Protein AF-A0A0K0GHX3-F1 (afdb_monomer)

Solvent-accessible surface area (backbone atoms only — not comparable to full-atom values): 3003 Å² total; per-residue (Å²): 125,88,82,81,71,55,67,72,60,51,50,58,50,33,53,75,75,72,46,54,70,66,52,51,51,15,57,66,72,72,49,53,58,67,63,48,53,70,74,52,94,58,94,79,81,122

Sequence (46 aa):
MQYGANFFVIEKFARVVRMTNLQVYAIMRGESFEDFMQTRRVPDAR
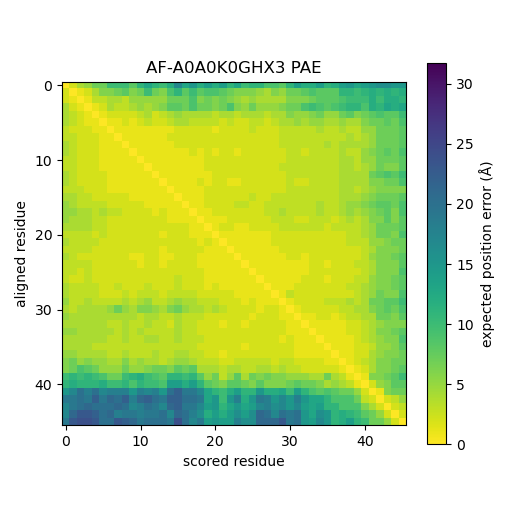
pLDDT: mean 87.88, std 10.99, range [54.09, 96.94]

Structure (mmCIF, N/CA/C/O backbone):
data_AF-A0A0K0GHX3-F1
#
_entry.id   AF-A0A0K0GHX3-F1
#
loop_
_atom_site.group_PDB
_atom_site.id
_atom_site.type_symbol
_atom_site.label_atom_id
_atom_site.label_alt_id
_atom_site.label_comp_id
_atom_site.label_asym_id
_atom_site.label_entity_id
_atom_site.label_seq_id
_atom_site.pdbx_PDB_ins_code
_atom_site.Cartn_x
_atom_site.Cartn_y
_atom_site.Cartn_z
_atom_site.occupancy
_atom_site.B_iso_or_equiv
_atom_site.auth_seq_id
_atom_site.auth_comp_id
_atom_site.auth_asym_id
_atom_site.auth_atom_id
_atom_site.pdbx_PDB_model_num
ATOM 1 N N . MET A 1 1 ? 7.840 -2.372 6.541 1.00 65.56 1 MET A N 1
ATOM 2 C CA . MET A 1 1 ? 9.108 -2.057 5.838 1.00 65.56 1 MET A CA 1
ATOM 3 C C . MET A 1 1 ? 10.294 -2.322 6.761 1.00 65.56 1 MET A C 1
ATOM 5 O O . MET A 1 1 ? 10.939 -1.391 7.210 1.00 65.56 1 MET A O 1
ATOM 9 N N . GLN A 1 2 ? 10.539 -3.584 7.118 1.00 79.75 2 GLN A N 1
ATOM 10 C CA . GLN A 1 2 ? 11.542 -3.933 8.141 1.00 79.75 2 GLN A CA 1
ATOM 11 C C .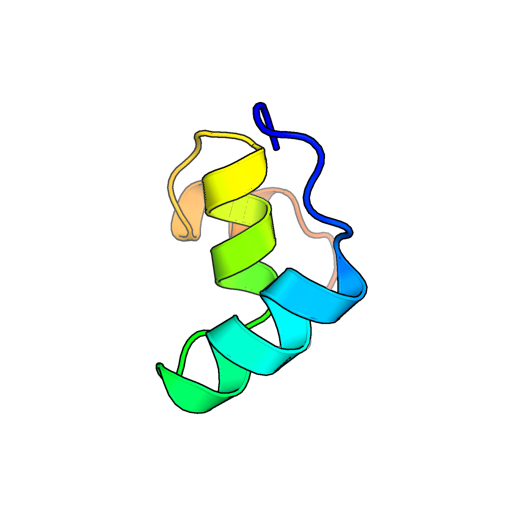 GLN A 1 2 ? 12.800 -4.593 7.555 1.00 79.75 2 GLN A C 1
ATOM 13 O O . GLN A 1 2 ? 13.818 -4.673 8.226 1.00 79.75 2 GLN A O 1
ATOM 18 N N . TYR A 1 3 ? 12.752 -5.001 6.283 1.00 88.19 3 TYR A N 1
ATOM 19 C CA . TYR A 1 3 ? 13.800 -5.790 5.623 1.00 88.19 3 TYR A CA 1
ATOM 20 C C . TYR A 1 3 ? 14.524 -5.027 4.498 1.00 88.19 3 TYR A C 1
ATOM 22 O O . TYR A 1 3 ? 15.087 -5.636 3.597 1.00 88.19 3 TYR A O 1
ATOM 30 N N . GLY A 1 4 ? 14.470 -3.690 4.498 1.00 89.00 4 GLY A N 1
ATOM 31 C CA . GLY A 1 4 ? 15.238 -2.849 3.563 1.00 89.00 4 GLY A CA 1
ATOM 32 C C . GLY A 1 4 ? 14.729 -2.779 2.114 1.00 89.00 4 GLY A C 1
ATOM 33 O O . GLY A 1 4 ? 15.339 -2.096 1.295 1.00 89.00 4 GLY A O 1
ATOM 34 N N . ALA A 1 5 ? 13.613 -3.431 1.772 1.00 90.19 5 ALA A N 1
ATOM 35 C CA . ALA A 1 5 ? 13.014 -3.313 0.442 1.00 90.19 5 ALA A CA 1
ATOM 36 C C . ALA A 1 5 ? 12.457 -1.897 0.193 1.00 90.19 5 ALA A C 1
ATOM 38 O O . ALA A 1 5 ? 11.740 -1.339 1.024 1.00 90.19 5 ALA A O 1
ATOM 39 N N . ASN A 1 6 ? 12.764 -1.326 -0.973 1.00 92.56 6 ASN A N 1
ATOM 40 C CA . ASN A 1 6 ? 12.276 -0.010 -1.379 1.00 92.56 6 ASN A CA 1
ATOM 41 C C . ASN A 1 6 ? 10.770 -0.040 -1.715 1.00 92.56 6 ASN A C 1
ATOM 43 O O . ASN A 1 6 ? 10.267 -1.009 -2.289 1.00 92.56 6 ASN A O 1
ATOM 47 N N . PHE A 1 7 ? 10.059 1.051 -1.408 1.00 93.19 7 PHE A N 1
ATOM 48 C CA . PHE A 1 7 ? 8.619 1.182 -1.653 1.00 93.19 7 PHE A CA 1
ATOM 49 C C . PHE A 1 7 ? 8.228 0.941 -3.114 1.00 93.19 7 PHE A C 1
ATOM 51 O O . PHE A 1 7 ? 7.299 0.183 -3.364 1.00 93.19 7 PHE A O 1
ATOM 58 N N . PHE A 1 8 ? 8.961 1.500 -4.075 1.00 93.94 8 PHE A N 1
ATOM 59 C CA . PHE A 1 8 ? 8.647 1.375 -5.502 1.00 93.94 8 PHE A CA 1
ATOM 60 C C . PHE A 1 8 ? 8.759 -0.072 -6.007 1.00 93.94 8 PHE A C 1
ATOM 62 O O . PHE A 1 8 ? 8.069 -0.468 -6.946 1.00 93.94 8 PHE A O 1
ATOM 69 N N . VAL A 1 9 ? 9.598 -0.894 -5.368 1.00 94.94 9 VAL A N 1
ATOM 70 C CA . VAL A 1 9 ? 9.679 -2.333 -5.663 1.00 94.94 9 VAL A CA 1
ATOM 71 C C . VAL A 1 9 ? 8.446 -3.054 -5.116 1.00 94.94 9 VAL A C 1
ATOM 73 O O . VAL A 1 9 ? 7.825 -3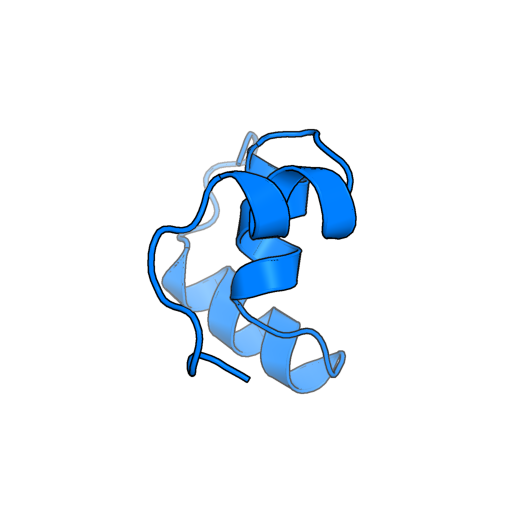.841 -5.830 1.00 94.94 9 VAL A O 1
ATOM 76 N N . ILE A 1 10 ? 8.051 -2.751 -3.874 1.00 94.88 10 ILE A N 1
ATOM 77 C CA . ILE A 1 10 ? 6.841 -3.323 -3.265 1.00 94.88 10 ILE A CA 1
ATOM 78 C C . ILE A 1 10 ? 5.586 -2.909 -4.036 1.00 94.88 10 ILE A C 1
ATOM 80 O O . ILE A 1 10 ? 4.716 -3.742 -4.252 1.00 94.88 10 ILE A O 1
ATOM 84 N N . GLU A 1 11 ? 5.501 -1.666 -4.501 1.00 95.25 11 GLU A N 1
ATOM 85 C CA . GLU A 1 11 ? 4.398 -1.16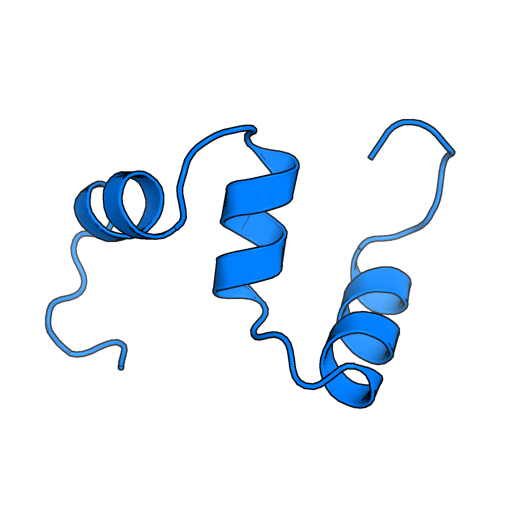1 -5.322 1.00 95.25 11 GLU A CA 1
ATOM 86 C C . GLU A 1 11 ? 4.215 -1.986 -6.607 1.00 95.25 11 GLU A C 1
ATOM 88 O O . GLU A 1 11 ? 3.111 -2.432 -6.933 1.00 95.25 11 GLU A O 1
ATOM 93 N N . LYS A 1 12 ? 5.314 -2.252 -7.324 1.00 95.69 12 LYS A N 1
ATOM 94 C CA . LYS A 1 12 ? 5.301 -3.080 -8.539 1.00 95.69 12 LYS A CA 1
ATOM 95 C C . LYS A 1 12 ? 4.816 -4.498 -8.239 1.00 95.69 12 LYS A C 1
ATOM 97 O O . LYS A 1 12 ? 4.009 -5.037 -8.994 1.00 95.69 12 LYS A O 1
ATOM 102 N N . PHE A 1 13 ? 5.274 -5.088 -7.135 1.00 95.69 13 PHE A N 1
ATOM 103 C CA . PHE A 1 13 ? 4.825 -6.408 -6.695 1.00 95.69 13 PHE A CA 1
ATOM 104 C C . PHE A 1 13 ? 3.341 -6.411 -6.300 1.00 95.69 13 PHE A C 1
ATOM 106 O O . PHE A 1 13 ? 2.593 -7.281 -6.742 1.00 95.69 13 PHE A O 1
ATOM 113 N N . ALA A 1 14 ? 2.893 -5.404 -5.545 1.00 95.56 14 ALA A N 1
ATOM 114 C CA . ALA A 1 14 ? 1.503 -5.237 -5.130 1.00 95.56 14 ALA A CA 1
ATOM 115 C C . ALA A 1 14 ? 0.555 -5.233 -6.336 1.00 95.56 14 ALA A C 1
ATOM 117 O O . ALA A 1 14 ? -0.486 -5.890 -6.314 1.00 95.56 14 ALA A O 1
ATOM 118 N N . ARG A 1 15 ? 0.962 -4.594 -7.441 1.00 96.50 15 ARG A N 1
ATOM 119 C CA . ARG A 1 15 ? 0.197 -4.610 -8.692 1.00 96.50 15 ARG A CA 1
ATOM 120 C C . ARG A 1 15 ? 0.032 -6.015 -9.280 1.00 96.50 15 ARG A C 1
ATOM 122 O O . ARG A 1 15 ? -1.045 -6.323 -9.785 1.00 96.50 15 ARG A O 1
ATOM 129 N N . VAL A 1 16 ? 1.062 -6.862 -9.211 1.00 96.94 16 VAL A N 1
ATOM 130 C CA . VAL A 1 16 ? 1.018 -8.253 -9.708 1.00 96.94 16 VAL A CA 1
ATOM 131 C C . VAL A 1 16 ? 0.051 -9.099 -8.880 1.00 96.94 16 VAL A C 1
ATOM 133 O O . VAL A 1 16 ? -0.749 -9.843 -9.443 1.00 96.94 16 VA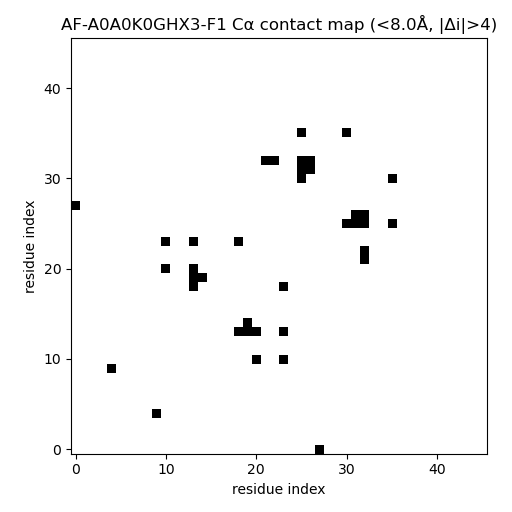L A O 1
ATOM 136 N N . VAL A 1 17 ? 0.058 -8.927 -7.557 1.00 96.06 17 VAL A N 1
ATOM 137 C CA . VAL A 1 17 ? -0.864 -9.623 -6.641 1.00 96.06 17 VAL A CA 1
ATOM 138 C C . VAL A 1 17 ? -2.240 -8.954 -6.530 1.00 96.06 17 VAL A C 1
ATOM 140 O O . VAL A 1 17 ? -3.042 -9.330 -5.682 1.00 96.06 17 VAL A O 1
ATOM 143 N N . ARG A 1 18 ? -2.543 -7.990 -7.413 1.00 95.44 18 ARG A N 1
ATOM 144 C CA . ARG A 1 18 ? -3.833 -7.280 -7.500 1.00 95.44 18 ARG A CA 1
ATOM 145 C C . ARG A 1 18 ? -4.217 -6.518 -6.226 1.00 95.44 18 ARG A C 1
ATOM 147 O O . ARG A 1 18 ? -5.399 -6.364 -5.931 1.00 95.44 18 ARG A O 1
ATOM 154 N N . MET A 1 19 ? -3.226 -6.001 -5.507 1.00 95.25 19 MET A N 1
ATOM 155 C CA . MET A 1 19 ? -3.420 -5.087 -4.383 1.00 95.25 19 MET A CA 1
ATOM 156 C C . MET A 1 19 ? -3.233 -3.635 -4.822 1.00 95.25 19 MET A C 1
ATOM 158 O O . MET A 1 19 ? -2.420 -3.326 -5.696 1.00 95.25 19 MET A O 1
ATOM 162 N N . THR A 1 20 ? -3.982 -2.727 -4.202 1.00 93.12 20 THR A N 1
ATOM 163 C CA . THR A 1 20 ? -3.837 -1.284 -4.429 1.00 93.12 20 THR A CA 1
ATOM 164 C C . THR A 1 20 ? -2.747 -0.699 -3.535 1.00 93.12 20 THR A C 1
ATOM 166 O O . THR A 1 20 ? -2.473 -1.202 -2.444 1.00 93.12 20 THR A O 1
ATOM 169 N N . ASN A 1 21 ? -2.163 0.431 -3.940 1.00 92.94 21 ASN A N 1
ATOM 170 C CA . ASN A 1 21 ? -1.186 1.141 -3.106 1.00 92.94 21 ASN A CA 1
ATOM 171 C C . ASN A 1 21 ? -1.776 1.545 -1.749 1.00 92.94 21 ASN A C 1
ATOM 173 O O . ASN A 1 21 ? -1.068 1.574 -0.750 1.00 92.94 21 ASN A O 1
ATOM 177 N N . LEU A 1 22 ? -3.080 1.824 -1.697 1.00 92.31 22 LEU A N 1
ATOM 178 C CA . LEU A 1 22 ? -3.780 2.180 -0.465 1.00 92.31 22 LEU A CA 1
ATOM 179 C C . LEU A 1 22 ? -3.804 1.023 0.532 1.00 92.31 22 LEU A C 1
ATOM 181 O O . LEU A 1 22 ? -3.533 1.230 1.711 1.00 92.31 22 LEU A O 1
ATOM 185 N N . GLN A 1 23 ? -4.041 -0.197 0.051 1.00 92.56 23 GLN A N 1
ATOM 186 C CA . GLN A 1 23 ? -3.936 -1.399 0.877 1.00 92.56 23 GLN A CA 1
ATOM 187 C C . GLN A 1 23 ? -2.502 -1.603 1.376 1.00 92.56 23 GLN A C 1
ATOM 189 O O . GLN A 1 23 ? -2.300 -1.921 2.545 1.00 92.56 23 GLN A O 1
ATOM 194 N N . VAL A 1 24 ? -1.498 -1.354 0.527 1.00 93.94 24 VAL A N 1
ATOM 195 C CA . VAL A 1 24 ? -0.084 -1.410 0.933 1.00 93.94 24 VAL A CA 1
ATOM 196 C C . VAL A 1 24 ? 0.212 -0.399 2.045 1.00 93.94 24 VAL A 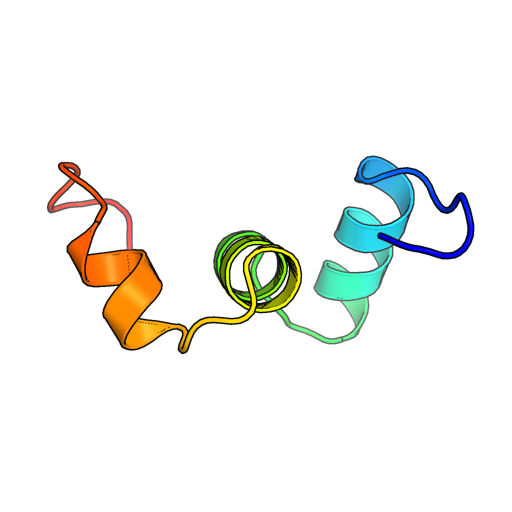C 1
ATOM 198 O O . VAL A 1 24 ? 0.871 -0.752 3.020 1.00 93.94 24 VAL A O 1
ATOM 201 N N . TYR A 1 25 ? -0.301 0.831 1.952 1.00 93.12 25 TYR A N 1
ATOM 202 C CA . TYR A 1 25 ? -0.122 1.839 3.001 1.00 93.12 25 TYR A CA 1
ATOM 203 C C . TYR A 1 25 ? -0.810 1.467 4.318 1.00 93.12 25 TYR A C 1
ATOM 205 O O . TYR A 1 25 ? -0.196 1.640 5.370 1.00 93.12 25 TYR A O 1
ATOM 213 N N . ALA A 1 26 ? -2.031 0.926 4.269 1.00 93.94 26 ALA A N 1
ATOM 214 C CA . ALA A 1 26 ? -2.731 0.443 5.461 1.00 93.94 26 ALA A CA 1
ATOM 215 C C . ALA A 1 26 ? -1.914 -0.650 6.177 1.00 93.94 26 ALA A C 1
ATOM 217 O O . ALA A 1 26 ? -1.635 -0.547 7.371 1.00 93.94 26 ALA A O 1
ATOM 218 N N . ILE A 1 27 ? -1.396 -1.624 5.417 1.00 93.19 27 ILE A N 1
ATOM 219 C CA . ILE A 1 27 ? -0.533 -2.698 5.937 1.00 93.19 27 ILE A CA 1
ATOM 220 C C . ILE A 1 27 ? 0.777 -2.145 6.506 1.00 93.19 27 ILE A C 1
ATOM 222 O O . ILE A 1 27 ? 1.226 -2.581 7.562 1.00 93.19 27 ILE A O 1
ATOM 226 N N . MET A 1 28 ? 1.404 -1.176 5.831 1.00 92.38 28 MET A N 1
ATOM 227 C CA . MET A 1 28 ? 2.634 -0.541 6.319 1.00 92.38 28 MET A CA 1
ATOM 228 C C . MET A 1 28 ? 2.428 0.201 7.639 1.00 92.38 28 MET A C 1
ATOM 230 O O . MET A 1 28 ? 3.364 0.269 8.434 1.00 92.38 28 MET A O 1
ATOM 234 N N . ARG A 1 29 ? 1.230 0.751 7.856 1.00 91.25 29 ARG A N 1
ATOM 235 C CA . ARG A 1 29 ? 0.843 1.440 9.089 1.00 91.25 29 ARG A CA 1
ATOM 236 C C . ARG A 1 29 ? 0.353 0.479 10.181 1.00 91.25 29 ARG A C 1
ATOM 238 O O . ARG A 1 29 ? 0.363 0.855 11.346 1.00 91.25 29 ARG A O 1
ATOM 245 N N . GLY A 1 30 ? -0.006 -0.756 9.825 1.00 92.94 30 GLY A N 1
ATOM 246 C CA . GLY A 1 30 ? -0.480 -1.773 10.766 1.00 92.94 30 GLY A CA 1
ATOM 247 C C . GLY A 1 30 ? -1.948 -1.612 11.168 1.00 92.94 30 GLY A C 1
ATOM 248 O O . GLY A 1 30 ? -2.339 -2.109 12.219 1.00 92.94 30 GLY A O 1
ATOM 249 N N . GLU A 1 31 ? -2.751 -0.924 10.355 1.00 93.56 31 GLU A N 1
ATOM 250 C CA . GLU A 1 31 ? -4.187 -0.725 10.585 1.00 93.56 31 GLU A CA 1
ATOM 251 C C . GLU A 1 31 ? -5.029 -1.413 9.503 1.00 93.56 31 GLU A C 1
ATOM 253 O O . GLU A 1 31 ? -4.513 -1.834 8.460 1.00 93.56 31 GLU A O 1
ATOM 258 N N . SER A 1 32 ? -6.333 -1.558 9.751 1.00 93.94 32 SER A N 1
ATOM 259 C CA . SER A 1 32 ? -7.241 -2.101 8.742 1.00 93.94 32 SER A CA 1
ATOM 260 C C . SER A 1 32 ? -7.384 -1.129 7.563 1.00 93.94 32 SER A C 1
ATOM 262 O O . SER A 1 32 ? -7.189 0.081 7.697 1.00 93.94 32 SER A O 1
ATOM 264 N N . PHE A 1 33 ? -7.731 -1.649 6.381 1.00 91.00 33 PHE A N 1
ATOM 265 C CA . PHE A 1 33 ? -7.948 -0.800 5.206 1.00 91.00 33 PHE A CA 1
ATOM 266 C C . PHE A 1 33 ? -9.062 0.229 5.438 1.00 91.00 33 PHE A C 1
ATOM 268 O O . PHE A 1 33 ? -8.928 1.375 5.016 1.00 91.00 33 PHE A O 1
ATOM 275 N N . GLU A 1 34 ? -10.121 -0.158 6.148 1.00 90.12 34 GLU A N 1
ATOM 276 C CA . GLU A 1 34 ? -11.247 0.730 6.430 1.00 90.12 34 GLU A CA 1
ATOM 277 C C . GLU A 1 34 ? -10.848 1.868 7.368 1.00 90.12 34 GLU A C 1
ATOM 279 O O . GLU A 1 34 ? -11.111 3.029 7.053 1.00 90.12 34 GLU A O 1
ATOM 284 N N . ASP A 1 35 ? -10.126 1.566 8.453 1.00 91.56 35 ASP A N 1
ATOM 285 C CA . ASP A 1 35 ? -9.618 2.589 9.377 1.00 91.56 35 ASP A CA 1
ATOM 286 C C . ASP A 1 35 ? -8.684 3.561 8.647 1.00 91.56 35 ASP A C 1
ATOM 288 O O . ASP A 1 35 ? -8.809 4.781 8.782 1.00 91.56 35 ASP A O 1
ATOM 292 N N . PHE A 1 36 ? -7.815 3.032 7.779 1.00 90.56 36 PHE A N 1
ATOM 293 C CA . PHE A 1 36 ? -6.932 3.844 6.945 1.00 90.56 36 PHE A CA 1
ATOM 294 C C . PHE A 1 36 ? -7.706 4.794 6.031 1.00 90.56 36 PHE A C 1
ATOM 296 O O . PHE A 1 36 ? -7.336 5.967 5.902 1.00 90.56 36 PHE A O 1
ATOM 303 N N . MET A 1 37 ? -8.791 4.326 5.414 1.00 89.19 37 MET A N 1
ATOM 304 C CA . MET A 1 37 ? -9.616 5.144 4.527 1.00 89.19 37 MET A CA 1
ATOM 305 C C . MET A 1 37 ? -10.359 6.255 5.277 1.00 89.19 37 MET A C 1
ATOM 307 O O . MET A 1 37 ? -10.458 7.358 4.741 1.00 89.19 37 MET A O 1
ATOM 311 N N . GL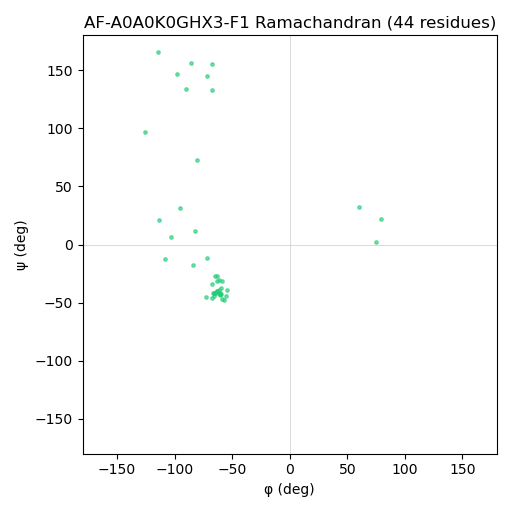N A 1 38 ? -10.777 6.034 6.529 1.00 88.12 38 GLN A N 1
ATOM 312 C CA . GLN A 1 38 ? -11.387 7.085 7.360 1.00 88.12 38 GLN A CA 1
ATOM 313 C C . GLN A 1 38 ? -10.423 8.243 7.658 1.00 88.12 38 GLN A C 1
ATOM 315 O O . GLN A 1 38 ? -10.849 9.384 7.836 1.00 88.12 38 GLN A O 1
ATOM 320 N N . THR A 1 39 ? -9.108 7.992 7.670 1.00 85.50 39 THR A N 1
ATOM 321 C CA . THR A 1 39 ? -8.113 9.060 7.883 1.00 85.50 39 THR A CA 1
ATOM 322 C C . THR A 1 39 ? -7.968 10.005 6.685 1.00 85.50 39 THR A C 1
ATOM 324 O O . THR A 1 39 ? -7.336 11.061 6.798 1.00 85.50 39 THR A O 1
ATOM 327 N N . ARG A 1 40 ? -8.536 9.657 5.522 1.00 79.81 40 ARG A N 1
ATOM 328 C CA . ARG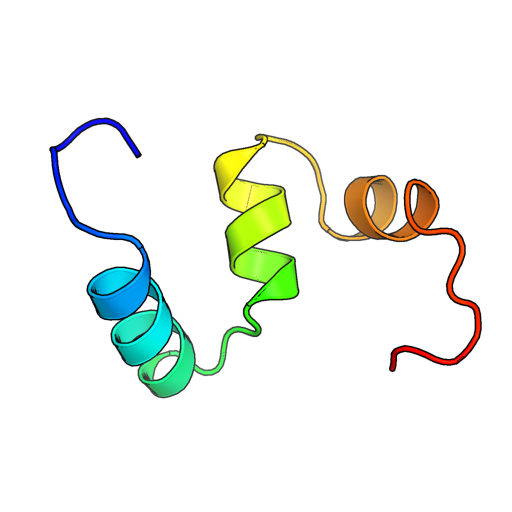 A 1 40 ? -8.392 10.445 4.297 1.00 79.81 40 ARG A CA 1
ATOM 329 C C . ARG A 1 40 ? -9.484 11.497 4.160 1.00 79.81 40 ARG A C 1
ATOM 331 O O . ARG A 1 40 ? -10.669 11.224 4.264 1.00 79.81 40 ARG A O 1
ATOM 338 N N . ARG A 1 41 ? -9.066 12.717 3.817 1.00 75.81 41 ARG A N 1
ATOM 339 C CA . ARG A 1 41 ? -9.948 13.872 3.565 1.00 75.81 41 ARG A CA 1
ATOM 340 C C . ARG A 1 41 ? -10.285 14.052 2.080 1.00 75.81 41 ARG A C 1
ATOM 342 O O . ARG A 1 41 ? -10.405 15.180 1.617 1.00 75.81 41 ARG A O 1
ATOM 349 N N . VAL A 1 42 ? -10.362 12.959 1.319 1.00 69.69 42 VAL A N 1
ATOM 350 C CA . VAL A 1 42 ? -10.611 13.000 -0.132 1.00 69.69 42 VAL A CA 1
ATOM 351 C C . VAL A 1 42 ? -11.815 12.104 -0.445 1.00 69.69 42 VAL A C 1
ATOM 353 O O . VAL A 1 42 ? -11.635 10.892 -0.548 1.00 69.69 42 VAL A O 1
ATOM 356 N N . PRO A 1 43 ? -13.030 12.677 -0.557 1.00 60.97 43 PRO A N 1
ATOM 357 C CA . PRO A 1 43 ? -14.276 11.920 -0.728 1.00 60.97 43 PRO A CA 1
ATOM 358 C C . PRO A 1 43 ? -14.326 11.084 -2.015 1.00 60.97 43 PRO A C 1
ATOM 360 O O . PRO A 1 43 ? -14.935 10.018 -2.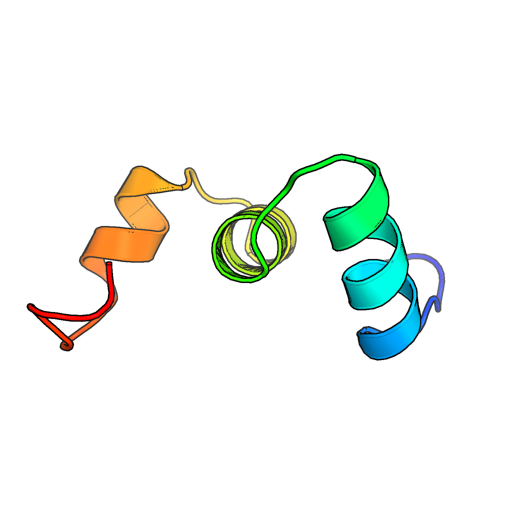032 1.00 60.97 43 PRO A O 1
ATOM 363 N N . ASP A 1 44 ? -13.649 11.547 -3.069 1.00 62.34 44 ASP A N 1
ATOM 364 C CA . ASP A 1 44 ? -13.771 11.007 -4.431 1.00 62.34 44 ASP A CA 1
ATOM 365 C C . ASP A 1 44 ? -12.598 10.112 -4.862 1.00 62.34 44 ASP A C 1
ATOM 367 O O . ASP A 1 44 ? -12.516 9.696 -6.016 1.00 62.34 44 ASP A O 1
ATOM 371 N N . ALA A 1 45 ? -11.664 9.801 -3.958 1.00 59.97 45 ALA A N 1
ATOM 372 C CA . ALA A 1 45 ? -10.556 8.894 -4.252 1.00 59.97 45 ALA A CA 1
ATOM 373 C C . ALA A 1 45 ? -11.018 7.429 -4.137 1.00 59.97 45 ALA A C 1
ATOM 375 O O . ALA A 1 45 ? -10.691 6.746 -3.164 1.00 59.97 45 ALA A O 1
ATOM 376 N N . ARG A 1 46 ? -11.810 6.967 -5.109 1.00 54.09 46 ARG A N 1
ATOM 377 C CA . ARG A 1 46 ? -12.157 5.551 -5.307 1.00 54.09 46 ARG A CA 1
ATOM 378 C C . ARG A 1 46 ? -11.438 4.971 -6.515 1.00 54.09 46 ARG A C 1
ATOM 380 O O . ARG A 1 46 ? -11.398 5.653 -7.559 1.00 54.09 46 ARG A O 1
#

Organism: Xanthomonas oryzae pv. oryzae (strain PXO99A) (NCBI:txid360094)

Mean predicted aligned error: 4.81 Å

InterPro domains:
  IPR011986 Extradiol ring-cleavage dioxygenase LigAB, LigA subunit [PF07746] (1-41)
  IPR036622 Dioxygenase LigAB, LigA subunit superfamily [G3DSA:1.10.700.10] (1-45)
  IPR036622 Dioxygenase LigAB, LigA subunit superfamily [SSF48076] (1-44)

Radius of gyration: 11.49 Å; Cα contacts (8 Å, |Δi|>4): 19; chains: 1; bounding box: 30×24×20 Å

Nearest PDB structures (foldseek):
  3wrb-assembly1_A  TM=9.596E-01  e=7.673E-02  Sphingomonas paucimobilis

Secondary structure (DSSP, 8-state):
--S---HHHHHHHHHHTT--HHHHHHHHHTS-HHHHHHT---TT--

Foldseek 3Di:
DPPPDDPVVVCVVCVVVVHHVLCVVCVVVPHDSVVSVVVDPDPPPD